Protein AF-A0AAW6WC78-F1 (afdb_monomer)

Radius of gyration: 25.57 Å; Cα contacts (8 Å, |Δi|>4): 86; chains: 1; bounding box: 63×13×68 Å

Secondary structure (DSSP, 8-state):
-HHHHHHHHHHHHHHHHHHHH-------EEEEEEEEEEETTTEEESS-HHHHHHHHHHHHHT-EEEEEEEEE--

pLDDT: mean 86.03, std 11.1, range [56.81, 98.12]

Foldseek 3Di:
DVVVVVVVVVVVVVVVVVVVVPDDPPAAEQEDEFEFAQDPPPGGGPTGPGVVVSVVVCVVRVHHYHYDYHYDDD

Structure (mmCIF, N/CA/C/O backbone):
data_AF-A0AAW6WC78-F1
#
_entry.id   AF-A0AAW6WC78-F1
#
loop_
_atom_site.group_PDB
_atom_site.id
_atom_site.type_symbol
_atom_site.label_atom_id
_atom_site.label_alt_id
_atom_site.label_comp_id
_atom_site.label_asym_id
_atom_site.label_entity_id
_atom_site.label_seq_id
_atom_site.pdbx_PDB_ins_code
_atom_site.Cartn_x
_atom_site.Cartn_y
_atom_site.Cartn_z
_atom_site.occupancy
_atom_site.B_iso_or_equiv
_atom_site.auth_seq_id
_atom_site.auth_comp_id
_atom_site.auth_asym_id
_atom_site.auth_atom_id
_atom_site.pdbx_PDB_model_num
ATOM 1 N N . MET A 1 1 ? -36.073 6.362 42.530 1.00 70.69 1 MET A N 1
ATOM 2 C CA . MET A 1 1 ? -35.497 5.006 42.673 1.00 70.69 1 MET A CA 1
ATOM 3 C C . MET A 1 1 ? -3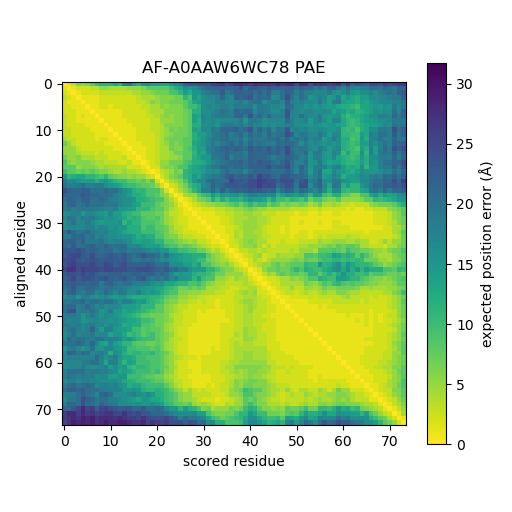5.478 4.265 41.333 1.00 70.69 1 MET A C 1
ATOM 5 O O . MET A 1 1 ? -34.477 4.368 40.652 1.00 70.69 1 MET A O 1
ATOM 9 N N . LYS A 1 2 ? -36.563 3.633 40.853 1.00 73.44 2 LYS A N 1
ATOM 10 C CA . LYS A 1 2 ? -36.549 2.800 39.618 1.00 73.44 2 LYS A CA 1
ATOM 11 C C . LYS A 1 2 ? -36.074 3.507 38.329 1.00 73.44 2 LYS A C 1
ATOM 13 O O . LYS A 1 2 ? -35.369 2.903 37.532 1.00 73.44 2 LYS A O 1
ATOM 18 N N . LYS A 1 3 ? -36.392 4.798 38.157 1.00 78.56 3 LYS A N 1
ATOM 19 C CA . LYS A 1 3 ? -35.959 5.600 36.993 1.00 78.56 3 LYS A CA 1
ATOM 20 C C . LYS A 1 3 ? -34.439 5.849 36.940 1.00 78.56 3 LYS A C 1
ATOM 22 O O . LYS A 1 3 ? -33.913 6.010 35.849 1.00 78.56 3 LYS A O 1
ATOM 27 N N . ILE A 1 4 ? -33.742 5.841 38.088 1.00 90.38 4 ILE A N 1
ATOM 28 C CA . ILE A 1 4 ? -32.277 6.018 38.134 1.00 90.38 4 ILE A CA 1
ATOM 29 C C . ILE A 1 4 ? -31.563 4.767 37.615 1.00 90.38 4 ILE A C 1
ATOM 31 O O . ILE A 1 4 ? -30.619 4.871 36.843 1.00 90.38 4 ILE A O 1
ATOM 35 N N . TYR A 1 5 ? -32.072 3.584 37.975 1.00 90.06 5 TYR A N 1
ATOM 36 C CA . TYR A 1 5 ? -31.523 2.310 37.518 1.00 90.06 5 TYR A CA 1
ATOM 37 C C . TYR A 1 5 ? -31.690 2.150 36.009 1.00 90.06 5 TYR A C 1
ATOM 39 O O . TYR A 1 5 ? -30.747 1.750 35.341 1.00 90.06 5 TYR A O 1
ATOM 47 N N . LEU A 1 6 ? -32.842 2.551 35.459 1.00 90.56 6 LEU A N 1
ATOM 48 C CA . LEU A 1 6 ? -33.073 2.535 34.013 1.00 90.56 6 LEU A CA 1
ATOM 49 C C . LEU A 1 6 ? -32.020 3.368 33.262 1.00 90.56 6 LEU A C 1
ATOM 51 O O . LEU A 1 6 ? -31.438 2.890 32.294 1.00 90.56 6 LEU A O 1
ATOM 55 N N . LEU A 1 7 ? -31.729 4.573 33.758 1.00 91.69 7 LEU A N 1
ATOM 56 C CA . LEU A 1 7 ? -30.761 5.502 33.167 1.00 91.69 7 LEU A CA 1
ATOM 57 C C . LEU A 1 7 ? -29.321 4.968 33.228 1.00 91.69 7 LEU A C 1
ATOM 59 O O . LEU A 1 7 ? -28.573 5.079 32.264 1.00 91.69 7 LEU A O 1
ATOM 63 N N . ILE A 1 8 ? -28.942 4.335 34.341 1.00 93.38 8 ILE A N 1
ATOM 64 C CA . ILE A 1 8 ? -27.621 3.710 34.487 1.00 93.38 8 ILE A CA 1
ATOM 65 C C . ILE A 1 8 ? -27.482 2.513 33.540 1.00 93.38 8 ILE A C 1
ATOM 67 O O . ILE A 1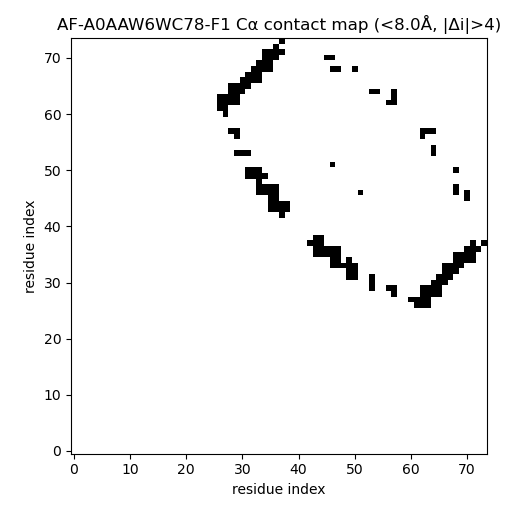 8 ? -26.441 2.351 32.910 1.00 93.38 8 ILE A O 1
ATOM 71 N N . THR A 1 9 ? -28.528 1.694 33.396 1.00 92.50 9 THR A N 1
ATOM 72 C CA . THR A 1 9 ? -28.474 0.512 32.521 1.00 92.50 9 THR A CA 1
ATOM 73 C C . THR A 1 9 ? -28.353 0.884 31.050 1.00 92.50 9 THR A C 1
ATOM 75 O O . THR A 1 9 ? -27.602 0.237 30.327 1.00 92.50 9 THR A O 1
ATOM 78 N N . THR A 1 10 ? -29.029 1.945 30.603 1.00 91.25 10 THR A N 1
ATOM 79 C CA . THR A 1 10 ? -28.927 2.408 29.216 1.00 91.25 10 THR A CA 1
ATOM 80 C C . THR A 1 10 ? -27.565 3.018 28.925 1.00 91.25 10 THR A C 1
ATOM 82 O O . THR A 1 10 ? -27.000 2.717 27.881 1.00 91.25 10 THR A O 1
ATOM 85 N N . ILE A 1 11 ? -26.998 3.797 29.851 1.00 94.00 11 ILE A N 1
ATOM 86 C CA . ILE A 1 11 ? -25.632 4.327 29.717 1.00 94.00 11 ILE A CA 1
ATOM 87 C C . ILE A 1 11 ? -24.604 3.188 29.686 1.00 94.00 11 ILE A C 1
ATOM 89 O O . ILE A 1 11 ? -23.686 3.194 28.872 1.00 94.00 11 ILE A O 1
ATOM 93 N N . LEU A 1 12 ? -24.759 2.178 30.544 1.00 92.38 12 LEU A N 1
ATOM 94 C CA . LEU A 1 12 ? -23.848 1.036 30.563 1.00 92.38 12 LEU A CA 1
ATOM 95 C C . LEU A 1 12 ? -23.928 0.237 29.252 1.00 92.38 12 LEU A C 1
ATOM 97 O O . LEU A 1 12 ? -22.900 -0.146 28.698 1.00 92.38 12 LEU A O 1
ATOM 101 N N . LEU A 1 13 ? -25.137 0.040 28.720 1.00 90.88 13 LEU A N 1
ATOM 102 C CA . LEU A 1 13 ? -25.361 -0.671 27.463 1.00 90.88 13 LEU A CA 1
ATOM 103 C C . LEU A 1 13 ? -24.759 0.074 26.259 1.00 90.88 13 LEU A C 1
ATOM 105 O O . LEU A 1 13 ? -24.140 -0.555 25.403 1.00 90.88 13 LEU A O 1
ATOM 109 N N . THR A 1 14 ? -24.879 1.405 26.195 1.00 86.81 14 THR A N 1
ATOM 110 C CA . THR A 1 14 ? -24.311 2.204 25.093 1.00 86.81 14 THR A CA 1
ATOM 111 C C . THR A 1 14 ? -22.783 2.235 25.112 1.00 86.81 14 THR A C 1
ATOM 113 O O . THR A 1 14 ? -22.155 2.203 24.049 1.00 86.81 14 THR A O 1
ATOM 116 N N . ILE A 1 15 ? -22.169 2.225 26.298 1.00 90.00 15 ILE A N 1
ATOM 117 C CA . ILE A 1 15 ? -20.711 2.124 26.447 1.00 90.00 15 ILE A CA 1
ATOM 118 C C . ILE A 1 15 ? -20.217 0.763 25.938 1.00 90.00 15 ILE A C 1
ATOM 120 O O . ILE A 1 15 ? -19.265 0.712 25.160 1.00 90.00 15 ILE A O 1
ATOM 124 N N . ILE A 1 16 ? -20.890 -0.332 26.306 1.00 87.44 16 ILE A N 1
ATOM 125 C CA . ILE A 1 16 ? -20.520 -1.691 25.869 1.00 87.44 16 ILE A CA 1
ATOM 126 C C . ILE A 1 16 ? -20.609 -1.831 24.338 1.00 87.44 16 ILE A C 1
ATOM 128 O O . ILE A 1 16 ? -19.702 -2.387 23.714 1.00 87.44 16 ILE A O 1
ATOM 132 N N . ILE A 1 17 ? -21.659 -1.287 23.712 1.00 82.75 17 ILE A N 1
ATOM 133 C CA . ILE A 1 17 ? -21.814 -1.297 22.245 1.00 82.75 17 ILE A CA 1
ATOM 134 C C . ILE A 1 17 ? -20.674 -0.520 21.567 1.00 82.75 17 ILE A C 1
ATOM 136 O O . ILE A 1 17 ? -20.097 -0.994 20.594 1.00 82.75 17 ILE A O 1
ATOM 140 N N . SER A 1 18 ? -20.296 0.639 22.108 1.00 77.44 18 SER A N 1
ATOM 141 C CA . SER A 1 18 ? -19.205 1.451 21.549 1.00 77.44 18 SER A CA 1
ATOM 142 C C . SER A 1 18 ? -17.844 0.749 21.644 1.00 77.44 18 SER A C 1
ATOM 144 O O . SER A 1 18 ? -17.071 0.770 20.692 1.00 77.44 18 SER A O 1
ATOM 146 N N . VAL A 1 19 ? -17.558 0.085 22.769 1.00 75.94 19 VAL A N 1
ATOM 147 C CA . VAL A 1 19 ? -16.288 -0.631 22.994 1.00 75.94 19 VAL A CA 1
ATOM 148 C C . VAL A 1 19 ? -16.152 -1.856 22.086 1.00 75.94 19 VAL A C 1
ATOM 150 O O . VAL A 1 19 ? -15.058 -2.150 21.618 1.00 75.94 19 VAL A O 1
ATOM 153 N N . THR A 1 20 ? -17.251 -2.555 21.796 1.00 70.88 20 THR A N 1
ATOM 154 C CA . THR A 1 20 ? -17.230 -3.749 20.927 1.00 70.88 20 THR A CA 1
ATOM 155 C C . THR A 1 20 ? -17.120 -3.425 19.433 1.00 70.88 20 THR A C 1
ATOM 157 O O . THR A 1 20 ? -16.714 -4.290 18.662 1.00 70.88 20 THR A O 1
ATOM 160 N N . ALA A 1 21 ? -17.417 -2.188 19.019 1.00 65.94 21 ALA A N 1
ATOM 161 C CA . ALA A 1 21 ? -17.232 -1.717 17.643 1.00 65.94 21 ALA A CA 1
ATOM 162 C C . ALA A 1 21 ? -15.784 -1.282 17.327 1.00 65.94 21 ALA A C 1
ATOM 164 O O . ALA A 1 21 ? -15.417 -1.166 16.157 1.00 65.94 21 ALA A O 1
ATOM 165 N N . PHE A 1 22 ? -14.945 -1.069 18.348 1.00 59.25 22 PHE A N 1
ATOM 166 C CA . PHE A 1 22 ? -13.517 -0.778 18.195 1.00 59.25 22 PHE A CA 1
ATOM 167 C C . PHE A 1 22 ? -12.749 -2.061 17.860 1.00 59.25 22 PHE A C 1
ATOM 169 O O . PHE A 1 22 ? -12.144 -2.699 18.720 1.00 59.25 22 PHE A O 1
ATOM 176 N N . GLY A 1 23 ? -12.783 -2.481 16.600 1.00 63.50 23 GLY A N 1
ATOM 177 C CA . GLY A 1 23 ? -12.009 -3.648 16.200 1.00 63.50 23 GLY A CA 1
ATOM 178 C C . GLY A 1 23 ? -12.318 -4.161 14.812 1.00 63.50 23 GLY A C 1
ATOM 179 O O . GLY A 1 23 ? -13.079 -5.110 14.661 1.00 63.50 23 GLY A O 1
ATOM 180 N N . THR A 1 24 ? -11.666 -3.574 13.809 1.00 61.44 24 THR A N 1
ATOM 181 C CA . THR A 1 24 ? -10.855 -4.249 12.773 1.00 61.44 24 THR A CA 1
ATOM 182 C C . THR A 1 24 ? -10.596 -3.225 11.665 1.00 61.44 24 THR A C 1
ATOM 184 O O . THR A 1 24 ? -10.984 -3.420 10.515 1.00 61.44 24 THR A O 1
ATOM 187 N N . ASP A 1 25 ? -9.935 -2.113 11.996 1.00 69.25 25 ASP A N 1
ATOM 188 C CA . ASP A 1 25 ? -9.349 -1.246 10.971 1.00 69.25 25 ASP A CA 1
ATOM 189 C C . ASP A 1 25 ? -8.149 -1.996 10.378 1.00 69.25 25 ASP A C 1
ATOM 191 O O . ASP A 1 25 ? -6.996 -1.816 10.770 1.00 69.25 25 ASP A O 1
ATOM 195 N N . LYS A 1 26 ? -8.423 -2.952 9.482 1.00 76.38 26 LYS A N 1
ATOM 196 C CA . LYS A 1 26 ? -7.388 -3.635 8.704 1.00 76.38 26 LYS A CA 1
ATOM 197 C C . LYS A 1 26 ? -6.817 -2.614 7.736 1.00 76.38 26 LYS A C 1
ATOM 199 O O . LYS A 1 26 ? -7.390 -2.377 6.675 1.00 76.38 26 LYS A O 1
ATOM 204 N N . LYS A 1 27 ? -5.688 -2.016 8.107 1.00 84.88 27 LYS A N 1
ATOM 205 C CA . LYS A 1 27 ? -4.940 -1.160 7.197 1.00 84.88 27 LYS A CA 1
ATOM 206 C C . LYS A 1 27 ? -4.423 -2.016 6.030 1.00 84.88 27 LYS A C 1
ATOM 208 O O . LYS A 1 27 ? -3.783 -3.041 6.282 1.00 84.88 27 LYS A O 1
ATOM 213 N N . PRO A 1 28 ? -4.736 -1.668 4.772 1.00 92.56 28 PRO A N 1
ATOM 214 C CA . PRO A 1 28 ? -4.248 -2.424 3.628 1.00 92.56 28 PRO A CA 1
ATOM 215 C C . PRO A 1 28 ? -2.716 -2.354 3.554 1.00 92.56 28 PRO A C 1
ATOM 217 O O . PRO A 1 28 ? -2.111 -1.378 3.993 1.00 92.56 28 PRO A O 1
ATOM 220 N N . LEU A 1 29 ? -2.090 -3.392 2.996 1.00 96.12 29 LEU A N 1
ATOM 221 C CA . LEU A 1 29 ? -0.645 -3.462 2.768 1.00 96.12 29 LEU A CA 1
ATOM 222 C C . LEU A 1 29 ? -0.389 -3.721 1.284 1.00 96.12 29 LEU A C 1
ATOM 224 O O . LEU A 1 29 ? -0.817 -4.743 0.746 1.00 96.12 29 LEU A O 1
ATOM 228 N N . VAL A 1 30 ? 0.329 -2.811 0.633 1.00 97.00 30 VAL A N 1
ATOM 229 C CA . VAL A 1 30 ? 0.780 -2.970 -0.750 1.00 97.00 30 VAL A CA 1
ATOM 230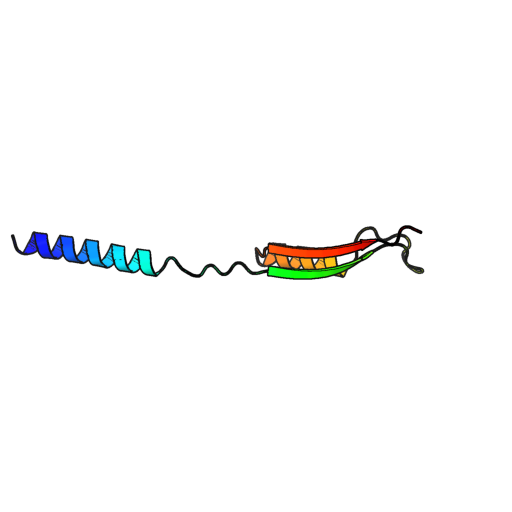 C C . VAL A 1 30 ? 2.194 -3.533 -0.733 1.00 97.00 30 VAL A C 1
ATOM 232 O O . VAL A 1 30 ? 3.125 -2.884 -0.253 1.00 97.00 30 VAL A O 1
ATOM 235 N N . VAL A 1 31 ? 2.348 -4.745 -1.272 1.00 97.38 31 VAL A N 1
ATOM 236 C CA . VAL A 1 31 ? 3.646 -5.416 -1.396 1.00 97.38 31 VAL A CA 1
ATOM 237 C C . VAL A 1 31 ? 4.130 -5.361 -2.839 1.00 97.3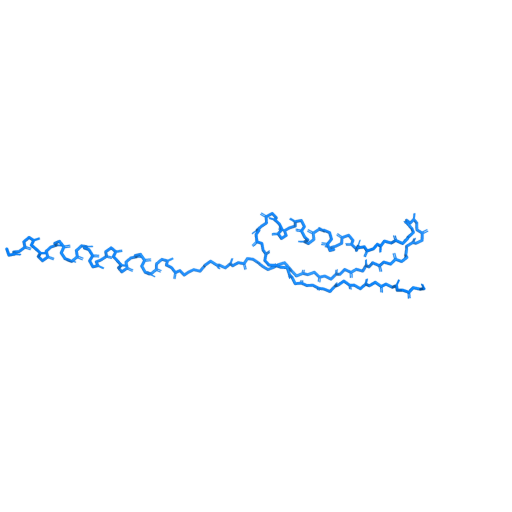8 31 VAL A C 1
ATOM 239 O O . VAL A 1 31 ? 3.385 -5.737 -3.745 1.00 97.38 31 VAL A O 1
ATOM 242 N N . TYR A 1 32 ? 5.369 -4.919 -3.069 1.00 95.94 32 TYR A N 1
ATOM 243 C CA . TYR A 1 32 ? 5.917 -4.812 -4.422 1.00 95.94 32 TYR A CA 1
ATOM 244 C C . TYR A 1 32 ? 7.374 -5.276 -4.549 1.00 95.94 32 TYR A C 1
ATOM 246 O O . TYR A 1 32 ? 8.165 -5.268 -3.605 1.00 95.94 32 TYR A O 1
ATOM 254 N N . PHE A 1 33 ? 7.737 -5.633 -5.778 1.00 95.31 33 PHE A N 1
ATOM 255 C CA . PHE A 1 33 ? 9.112 -5.847 -6.206 1.00 95.31 33 PHE A CA 1
ATOM 256 C C . PHE A 1 33 ? 9.351 -5.054 -7.486 1.00 95.31 33 PHE A C 1
ATOM 258 O O . PHE A 1 33 ? 8.573 -5.149 -8.437 1.00 95.31 33 PHE A O 1
ATOM 265 N N . SER A 1 34 ? 10.413 -4.257 -7.509 1.00 92.62 34 SER A N 1
ATOM 266 C CA . SER A 1 34 ? 10.701 -3.350 -8.613 1.00 92.62 34 SER A CA 1
ATOM 267 C C . SER A 1 34 ? 12.171 -3.397 -8.996 1.00 92.62 34 SER A C 1
ATOM 269 O O . SER A 1 34 ? 13.053 -3.575 -8.155 1.00 92.62 34 SER A O 1
ATOM 271 N N . ARG A 1 35 ? 12.437 -3.238 -10.294 1.00 88.31 35 ARG A N 1
ATOM 272 C CA . ARG A 1 35 ? 13.788 -3.147 -10.848 1.00 88.31 35 ARG A CA 1
ATOM 273 C C . ARG A 1 35 ? 13.943 -1.825 -11.589 1.00 88.31 35 ARG A C 1
ATOM 275 O O . ARG A 1 35 ? 13.119 -1.478 -12.430 1.00 88.31 35 ARG A O 1
ATOM 282 N N . ALA A 1 36 ? 15.025 -1.136 -11.278 1.00 88.38 36 ALA A N 1
ATOM 283 C CA . ALA A 1 36 ? 15.480 0.117 -11.848 1.00 88.38 36 ALA A CA 1
ATOM 284 C C . ALA A 1 36 ? 16.929 -0.044 -12.359 1.00 88.38 36 ALA A C 1
ATOM 286 O O . ALA A 1 36 ? 17.579 -1.074 -12.132 1.00 88.38 36 ALA A O 1
ATOM 287 N N . GLY A 1 37 ? 17.443 0.961 -13.061 1.00 83.62 37 GLY A N 1
ATOM 288 C CA . GLY A 1 37 ? 18.786 0.974 -13.647 1.00 83.62 37 GLY A CA 1
ATOM 289 C C . GLY A 1 37 ? 18.777 1.254 -15.149 1.00 83.62 37 GLY A C 1
ATOM 290 O O . GLY A 1 37 ? 17.804 1.787 -15.691 1.00 83.62 37 GLY A O 1
ATOM 291 N N . GLU A 1 38 ? 19.875 0.912 -15.823 1.00 78.62 38 GLU A N 1
ATOM 292 C CA . GLU A 1 38 ? 20.004 1.107 -17.270 1.00 78.62 38 GLU A CA 1
ATOM 293 C C . GLU A 1 38 ? 19.009 0.267 -18.075 1.00 78.62 38 GLU A C 1
ATOM 295 O O . GLU A 1 38 ? 18.881 -0.948 -17.895 1.00 78.62 38 GLU A O 1
ATOM 300 N N . ASN A 1 39 ? 18.342 0.937 -19.011 1.00 75.94 39 ASN A N 1
ATOM 301 C CA . ASN A 1 39 ? 17.477 0.352 -20.020 1.00 75.94 39 ASN A CA 1
ATOM 302 C C . ASN A 1 39 ? 17.930 0.805 -21.410 1.00 75.94 39 ASN A C 1
ATOM 304 O O . ASN A 1 39 ? 18.111 1.998 -21.652 1.00 75.94 39 ASN A O 1
ATOM 308 N N . TYR A 1 40 ? 18.019 -0.142 -22.345 1.00 71.69 40 TYR A N 1
ATOM 309 C CA . TYR A 1 40 ? 18.518 0.092 -23.706 1.00 71.69 40 TYR A CA 1
ATOM 310 C C . TYR A 1 40 ? 17.789 1.214 -24.466 1.00 71.69 40 TYR A C 1
ATOM 312 O O . TYR A 1 40 ? 18.401 1.881 -25.291 1.00 71.69 40 TYR A O 1
ATOM 320 N N . SER A 1 41 ? 16.496 1.430 -24.198 1.00 78.38 41 SER A N 1
ATOM 321 C CA . SER A 1 41 ? 15.655 2.363 -24.968 1.00 78.38 41 SER A CA 1
ATOM 322 C C . SER A 1 41 ? 15.353 3.689 -24.269 1.00 78.38 41 SER A C 1
ATOM 324 O O . SER A 1 41 ? 14.884 4.615 -24.921 1.00 78.38 41 SER A O 1
ATOM 326 N N . VAL A 1 42 ? 15.570 3.785 -22.956 1.00 80.19 42 VAL A N 1
ATOM 327 C CA . VAL A 1 42 ? 15.157 4.954 -22.151 1.00 80.19 42 VAL A CA 1
ATOM 328 C C . VAL A 1 42 ? 16.253 5.460 -21.207 1.00 80.19 42 VAL A C 1
ATOM 330 O O . VAL A 1 42 ? 16.025 6.396 -20.447 1.00 80.19 42 VAL A O 1
ATOM 333 N N . GLY A 1 43 ? 17.451 4.872 -21.262 1.00 81.94 43 GLY A N 1
ATOM 334 C CA . GLY A 1 43 ? 18.588 5.266 -20.434 1.00 81.94 43 GLY A CA 1
ATOM 335 C C . GLY A 1 43 ? 18.463 4.797 -18.984 1.00 81.94 43 GLY A C 1
ATOM 336 O O . GLY A 1 43 ? 17.886 3.745 -18.695 1.00 81.94 43 GLY A O 1
ATOM 337 N N . ILE A 1 44 ? 19.047 5.562 -18.060 1.00 82.19 44 ILE A N 1
ATOM 338 C CA . ILE A 1 44 ? 19.062 5.234 -16.631 1.00 82.19 44 ILE A CA 1
ATOM 339 C C . ILE A 1 44 ? 17.725 5.621 -16.000 1.00 82.19 44 ILE A C 1
ATOM 341 O O . ILE A 1 44 ? 17.381 6.798 -15.896 1.00 82.19 44 ILE A O 1
ATOM 345 N N . VAL A 1 45 ? 17.002 4.619 -15.508 1.00 86.94 45 VAL A N 1
ATOM 346 C CA . VAL A 1 45 ? 15.763 4.810 -14.755 1.00 86.94 45 VAL A CA 1
ATOM 347 C C . VAL A 1 45 ? 16.077 4.673 -13.270 1.00 86.94 45 VAL A C 1
ATOM 349 O O . VAL A 1 45 ? 16.516 3.616 -12.829 1.00 86.94 45 VAL A O 1
ATOM 352 N N . GLN A 1 46 ? 15.848 5.730 -12.487 1.00 86.19 46 GLN A N 1
ATOM 353 C CA . GLN A 1 46 ? 16.128 5.717 -11.043 1.00 86.19 46 GLN A CA 1
ATOM 354 C C . GLN A 1 46 ? 15.132 4.861 -10.250 1.00 86.19 46 GLN A C 1
ATOM 356 O O . GLN A 1 46 ? 15.494 4.304 -9.218 1.00 86.19 46 GLN A O 1
ATOM 361 N N . LYS A 1 47 ? 13.893 4.741 -10.741 1.00 89.62 47 LYS A N 1
ATOM 362 C CA . LYS A 1 47 ? 12.784 4.084 -10.047 1.00 89.62 47 LYS A CA 1
ATOM 363 C C . LYS A 1 47 ? 11.970 3.232 -11.009 1.00 89.62 47 LYS A C 1
ATOM 365 O O . LYS A 1 47 ? 11.489 3.738 -12.020 1.00 89.62 47 LYS A O 1
ATOM 370 N N . GLY A 1 48 ? 11.833 1.941 -10.716 1.00 90.12 48 GLY A N 1
ATOM 371 C CA . GLY A 1 48 ? 11.108 1.033 -11.601 1.00 90.12 48 GLY A CA 1
ATOM 372 C C . GLY A 1 48 ? 9.610 1.332 -11.598 1.00 90.12 48 GLY A C 1
ATOM 373 O O . GLY A 1 48 ? 9.044 1.710 -10.571 1.00 90.12 48 GLY A O 1
ATOM 374 N N . SER A 1 49 ? 8.949 1.143 -12.740 1.00 93.06 49 SER A N 1
ATOM 375 C CA . SER A 1 49 ? 7.531 1.485 -12.916 1.00 93.06 49 SER A CA 1
ATOM 376 C C . SER A 1 49 ? 6.615 0.807 -11.894 1.00 93.06 49 SER A C 1
ATOM 378 O O . SER A 1 49 ? 5.651 1.415 -11.441 1.00 93.06 49 SER A O 1
AT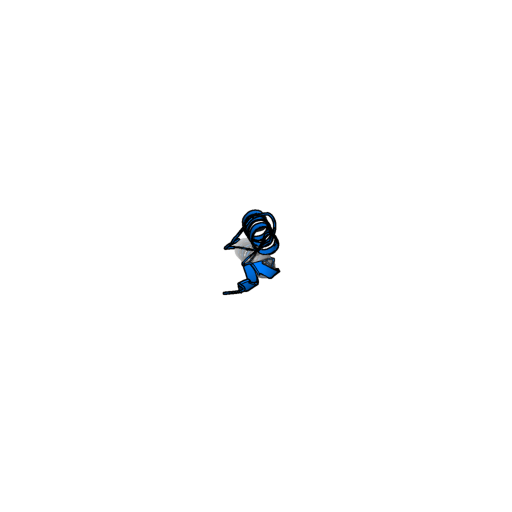OM 380 N N . THR A 1 50 ? 6.943 -0.417 -11.474 1.00 94.88 50 THR A N 1
ATOM 381 C CA . THR A 1 50 ? 6.179 -1.153 -10.458 1.00 94.88 50 THR A CA 1
ATOM 382 C C . THR A 1 50 ? 6.180 -0.450 -9.103 1.00 94.88 50 THR A C 1
ATOM 384 O O . THR A 1 50 ? 5.153 -0.411 -8.437 1.00 94.88 50 THR A O 1
ATOM 387 N N . GLU A 1 51 ? 7.305 0.143 -8.704 1.00 95.75 51 GLU A N 1
ATOM 388 C CA . GLU A 1 51 ? 7.399 0.912 -7.459 1.00 95.75 51 GLU A CA 1
ATOM 389 C C . GLU A 1 51 ? 6.568 2.194 -7.533 1.00 95.75 51 GLU A C 1
ATOM 391 O O . GLU A 1 51 ? 5.851 2.516 -6.593 1.00 95.75 51 GLU A O 1
ATOM 396 N N . ILE A 1 52 ? 6.597 2.882 -8.679 1.00 95.88 52 ILE A N 1
ATOM 397 C CA . ILE A 1 52 ? 5.786 4.087 -8.908 1.00 95.88 52 ILE A CA 1
ATOM 398 C C . ILE A 1 52 ? 4.293 3.755 -8.782 1.00 95.88 52 ILE A C 1
ATOM 400 O O . ILE A 1 52 ? 3.546 4.469 -8.118 1.00 95.88 52 ILE A O 1
ATOM 404 N N . VAL A 1 53 ? 3.849 2.651 -9.386 1.00 97.50 53 VAL A N 1
ATOM 405 C CA . VAL A 1 53 ? 2.451 2.209 -9.290 1.00 97.50 53 VAL A CA 1
ATOM 406 C C . VAL A 1 53 ? 2.094 1.786 -7.866 1.00 97.50 53 VAL A C 1
ATOM 408 O O . VAL A 1 53 ? 1.024 2.148 -7.385 1.00 97.50 53 VAL A O 1
ATOM 411 N N . ALA A 1 54 ? 2.984 1.082 -7.166 1.00 97.81 54 ALA A N 1
ATOM 412 C CA . ALA A 1 54 ? 2.751 0.671 -5.786 1.00 97.81 54 ALA A CA 1
ATOM 413 C C . ALA A 1 54 ? 2.565 1.875 -4.844 1.00 97.81 54 ALA A C 1
ATOM 415 O O . ALA A 1 54 ? 1.660 1.867 -4.012 1.00 97.81 54 ALA A O 1
ATOM 416 N N . GLU A 1 55 ? 3.352 2.938 -5.019 1.00 97.25 55 GLU A N 1
ATOM 417 C CA . GLU A 1 55 ? 3.181 4.191 -4.275 1.00 97.25 55 GLU A CA 1
ATOM 418 C C . GLU A 1 55 ? 1.864 4.899 -4.590 1.00 97.25 55 GLU A C 1
ATOM 420 O O . GLU A 1 55 ? 1.211 5.403 -3.677 1.00 97.25 55 GLU A O 1
ATOM 425 N N . MET A 1 56 ? 1.450 4.918 -5.863 1.00 98.12 56 MET A N 1
ATOM 426 C CA . MET A 1 56 ? 0.154 5.483 -6.249 1.00 98.12 56 MET A CA 1
ATOM 427 C C . MET A 1 56 ? -1.001 4.724 -5.593 1.00 98.12 56 MET A C 1
ATOM 429 O O . MET A 1 56 ? -1.900 5.355 -5.044 1.00 98.12 56 MET A O 1
ATOM 433 N N . ILE A 1 57 ? -0.951 3.388 -5.592 1.00 97.56 57 ILE A N 1
ATOM 434 C CA . ILE A 1 57 ? -1.965 2.556 -4.932 1.00 97.56 57 ILE A CA 1
ATOM 435 C C . ILE A 1 57 ? -1.966 2.836 -3.428 1.00 97.56 57 ILE A C 1
ATOM 437 O O . ILE A 1 57 ? -3.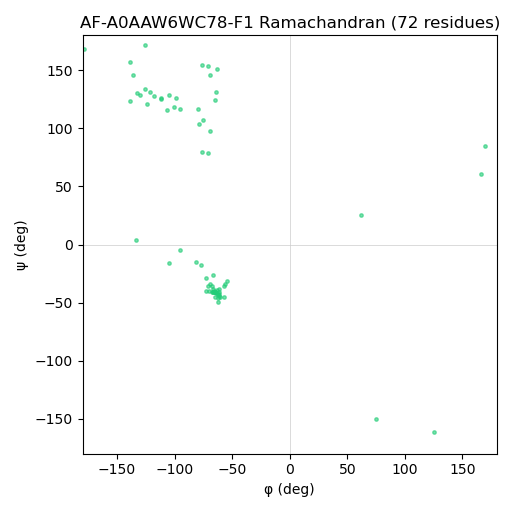023 3.120 -2.876 1.00 97.56 57 ILE A O 1
ATOM 441 N N . ALA A 1 58 ? -0.803 2.825 -2.769 1.00 97.25 58 ALA A N 1
ATOM 442 C CA . ALA A 1 58 ? -0.732 3.045 -1.326 1.00 97.25 58 ALA A CA 1
ATOM 443 C C . ALA A 1 58 ? -1.255 4.424 -0.906 1.00 97.25 58 ALA A C 1
ATOM 445 O O . ALA A 1 58 ? -1.959 4.534 0.099 1.00 97.25 58 ALA A O 1
ATOM 446 N N . LYS A 1 59 ? -0.973 5.459 -1.708 1.00 97.38 59 LYS A N 1
ATOM 447 C CA . LYS A 1 59 ? -1.515 6.806 -1.515 1.00 97.38 59 LYS A CA 1
ATOM 448 C C . LYS A 1 59 ? -3.039 6.831 -1.634 1.00 97.38 59 LYS A C 1
ATOM 450 O O . LYS A 1 59 ? -3.688 7.445 -0.794 1.00 97.38 59 LYS A O 1
ATOM 455 N N . GLU A 1 60 ? -3.592 6.181 -2.654 1.00 97.19 60 GLU A N 1
ATOM 456 C CA . GLU A 1 60 ? -5.035 6.187 -2.915 1.00 97.19 60 GLU A CA 1
ATOM 457 C C . GLU A 1 60 ? -5.816 5.368 -1.880 1.00 97.19 60 GLU A C 1
ATO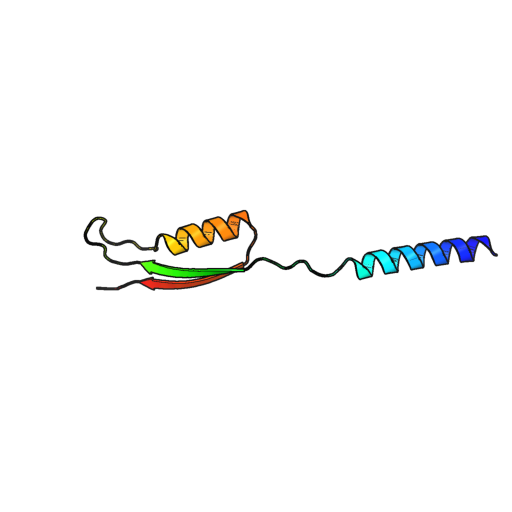M 459 O O . GLU A 1 60 ? -6.915 5.737 -1.479 1.00 97.19 60 GLU A O 1
ATOM 464 N N . THR A 1 61 ? -5.240 4.264 -1.401 1.00 94.50 61 THR A N 1
ATOM 465 C CA . THR A 1 61 ? -5.916 3.348 -0.473 1.00 94.50 61 THR A CA 1
ATOM 466 C C . THR A 1 61 ? -5.590 3.608 0.998 1.00 94.50 61 THR A C 1
ATOM 468 O O . THR A 1 61 ? -6.102 2.898 1.862 1.00 94.50 61 THR A O 1
ATOM 471 N N . GLY A 1 62 ? -4.685 4.544 1.305 1.00 94.44 62 GLY A N 1
ATOM 472 C CA . GLY A 1 62 ? -4.142 4.730 2.656 1.00 94.44 62 GLY A CA 1
ATOM 473 C C . GLY A 1 62 ? -3.385 3.502 3.184 1.00 94.44 62 GLY A C 1
ATOM 474 O O . GLY A 1 62 ? -3.326 3.285 4.398 1.00 94.44 62 GLY A O 1
ATOM 475 N N . ALA A 1 63 ? -2.851 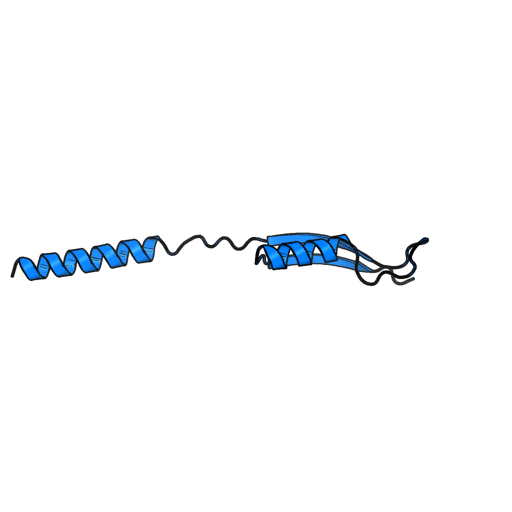2.673 2.281 1.00 96.25 63 ALA A N 1
ATOM 476 C CA . ALA A 1 63 ? -2.149 1.448 2.645 1.00 96.25 63 ALA A CA 1
ATOM 477 C C . ALA A 1 63 ? -0.743 1.738 3.169 1.00 96.25 63 ALA A C 1
ATOM 479 O O . ALA A 1 63 ? -0.104 2.717 2.784 1.00 96.25 63 ALA A O 1
ATOM 480 N N . ASP A 1 64 ? -0.236 0.827 3.994 1.00 96.88 64 ASP A N 1
ATOM 481 C CA . ASP A 1 64 ? 1.202 0.724 4.201 1.00 96.88 64 ASP A CA 1
ATOM 482 C C . ASP A 1 64 ? 1.875 0.147 2.951 1.00 96.88 64 ASP A C 1
ATOM 484 O O . ASP A 1 64 ? 1.265 -0.587 2.166 1.00 96.88 64 ASP A O 1
ATOM 488 N N . LEU A 1 65 ? 3.150 0.480 2.769 1.00 96.50 65 LEU A N 1
ATOM 489 C CA . LEU A 1 65 ? 3.946 0.054 1.626 1.00 96.50 65 LEU A CA 1
ATOM 490 C C . LEU A 1 65 ? 5.122 -0.797 2.113 1.00 96.50 65 LEU A C 1
ATOM 492 O O . LEU A 1 65 ? 5.893 -0.365 2.968 1.00 96.50 65 LEU A O 1
ATOM 496 N N . ALA A 1 66 ? 5.286 -1.988 1.543 1.00 95.88 66 ALA A N 1
ATOM 497 C CA . ALA A 1 66 ? 6.447 -2.842 1.774 1.00 95.88 66 ALA A CA 1
ATOM 498 C C . ALA A 1 66 ? 6.992 -3.348 0.437 1.00 95.88 66 ALA A C 1
ATOM 500 O O . ALA A 1 66 ? 6.254 -3.873 -0.388 1.00 95.88 66 ALA A O 1
ATOM 501 N N . GLY A 1 67 ? 8.291 -3.226 0.189 1.00 90.44 67 GLY A N 1
ATOM 502 C CA . GLY A 1 67 ? 8.832 -3.730 -1.066 1.00 90.44 67 GLY A CA 1
ATOM 503 C C . GLY A 1 67 ? 10.327 -3.559 -1.223 1.00 90.44 67 GLY A C 1
ATOM 504 O O . GLY A 1 67 ? 10.979 -2.864 -0.447 1.00 90.44 67 GLY A O 1
ATOM 505 N N . TYR A 1 68 ? 10.852 -4.223 -2.248 1.00 88.44 68 TYR A N 1
ATOM 506 C CA . TYR A 1 68 ? 12.256 -4.154 -2.633 1.00 88.44 68 TYR A CA 1
ATOM 507 C C . TYR A 1 68 ? 12.395 -3.441 -3.974 1.00 88.44 68 TYR A C 1
ATOM 509 O O . TYR A 1 68 ? 11.810 -3.863 -4.976 1.00 88.44 68 TYR A O 1
ATOM 517 N N . SER A 1 69 ? 13.223 -2.396 -3.989 1.00 88.88 69 SER A N 1
ATOM 518 C CA . SER A 1 69 ? 13.668 -1.732 -5.208 1.00 88.88 69 SER A CA 1
ATOM 519 C C . SER A 1 69 ? 15.122 -2.091 -5.481 1.00 88.88 69 SER A C 1
ATOM 521 O O . SER A 1 69 ? 16.019 -1.801 -4.687 1.00 88.88 69 SER A O 1
ATOM 523 N N . LEU A 1 70 ? 15.357 -2.786 -6.590 1.00 85.69 70 LEU A N 1
ATOM 524 C CA . LEU A 1 70 ? 16.693 -3.159 -7.035 1.00 85.69 70 LEU A CA 1
ATOM 525 C C . LEU A 1 70 ? 17.156 -2.175 -8.100 1.00 85.69 70 LEU A C 1
ATOM 527 O O . LEU A 1 70 ? 16.495 -2.040 -9.124 1.00 85.69 70 LEU A O 1
ATOM 531 N N . SER A 1 71 ? 18.323 -1.562 -7.917 1.00 78.44 71 SER A N 1
ATOM 532 C CA . SER A 1 71 ? 18.964 -0.761 -8.962 1.00 78.44 71 SER A CA 1
ATOM 533 C C . SER A 1 71 ? 20.236 -1.449 -9.448 1.00 78.44 71 SER A C 1
ATOM 535 O O . SER A 1 71 ? 21.106 -1.793 -8.645 1.00 78.44 71 SER A O 1
ATOM 537 N N . ARG A 1 72 ? 20.353 -1.678 -10.763 1.00 65.12 72 ARG A N 1
ATOM 538 C CA . ARG A 1 72 ? 21.614 -2.135 -11.363 1.00 65.12 72 ARG A CA 1
ATOM 539 C C . ARG A 1 72 ? 22.540 -0.917 -11.499 1.00 65.12 72 ARG A C 1
ATOM 541 O O . ARG A 1 72 ? 22.332 -0.105 -12.394 1.00 65.12 72 ARG A O 1
ATOM 548 N N . LYS A 1 73 ? 23.539 -0.791 -10.617 1.00 57.78 73 LYS A N 1
ATOM 549 C CA . LYS A 1 73 ? 24.727 0.034 -10.886 1.00 57.78 73 LYS A CA 1
ATOM 550 C C . LYS A 1 73 ? 25.595 -0.748 -11.870 1.00 57.78 73 LYS A C 1
ATOM 552 O O . LYS A 1 73 ? 26.136 -1.785 -11.489 1.00 57.78 73 LYS A O 1
ATOM 557 N N . LEU A 1 74 ? 25.630 -0.308 -13.121 1.00 56.81 74 LEU A N 1
ATOM 558 C CA . LEU A 1 74 ? 26.711 -0.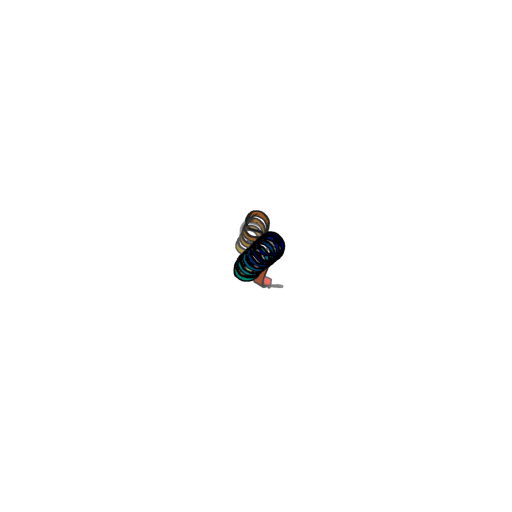639 -14.045 1.00 56.81 74 LEU A CA 1
ATOM 559 C C . LEU A 1 74 ? 27.747 0.483 -13.968 1.00 56.81 74 LEU A C 1
ATOM 561 O O . LEU A 1 74 ? 27.317 1.643 -13.766 1.00 56.81 74 LEU A O 1
#

Nearest PDB structures (foldseek):
  7xll-assembly1_B  TM=3.424E-01  e=4.752E+00  Latilactobacillus sakei

Sequence (74 aa):
MKKIYLLITTILLTIIISVTAFGTDKKPLVVYFSRAGENYSVGIVQKGSTEIVAEMIAKETGADLAGYSLSRKL

Organism: NCBI:txid859

Mean predicted aligned error: 10.05 Å

Solvent-accessible surface area (backbone atoms only — not comparable to full-atom values): 4474 Å² total; per-residue (Å²): 112,75,71,57,54,54,54,52,52,52,54,53,52,54,51,53,54,56,60,70,65,72,76,77,89,76,72,47,73,44,75,48,71,25,62,24,22,77,38,99,90,77,44,75,36,90,67,19,69,56,48,57,50,48,51,53,50,20,66,74,67,67,24,47,79,48,72,50,79,44,66,55,86,126

InterPro domains:
  IPR029039 Flavoprotein-like superfamily [G3DSA:3.40.50.360] (19-72)